Protein AF-A0A8T5I117-F1 (afdb_monomer)

Radius of gyration: 43.37 Å; Cα contacts (8 Å, |Δi|>4): 17; chains: 1; bounding box: 102×57×97 Å

Secondary structure (DSSP, 8-state):
-------TTSGGGGGG--HHHHHHHHHHHHHHHHHHHHTTT-HHHHHHHHHHHHHHHHHHHHHHHHHHHHHHHHHHHHHHHHHHHHHHHHHHHH-GGGTSSS-S----TTS-----TT--------SSS----------

Structure (mmCIF, N/CA/C/O backbone):
data_AF-A0A8T5I117-F1
#
_entry.id   AF-A0A8T5I117-F1
#
loop_
_atom_site.group_PDB
_atom_site.id
_atom_site.type_symbol
_atom_site.label_atom_id
_atom_site.label_alt_id
_atom_site.label_comp_id
_atom_site.label_asym_id
_atom_site.label_entity_id
_atom_site.label_seq_id
_atom_site.pdbx_PDB_ins_code
_atom_site.Cartn_x
_atom_site.Cartn_y
_atom_site.Cartn_z
_atom_site.occupancy
_atom_site.B_iso_or_equiv
_atom_site.auth_seq_id
_atom_site.auth_comp_id
_atom_site.auth_asym_id
_atom_site.auth_atom_id
_atom_site.pdbx_PDB_model_num
ATOM 1 N N . LYS A 1 1 ? 10.322 -20.239 31.870 1.00 39.69 1 LYS A N 1
ATOM 2 C CA . LYS A 1 1 ? 10.301 -20.625 30.436 1.00 39.69 1 LYS A CA 1
ATOM 3 C C . LYS A 1 1 ? 10.706 -19.376 29.652 1.00 39.69 1 LYS A C 1
ATOM 5 O O . LYS A 1 1 ? 10.020 -18.375 29.794 1.00 39.69 1 LYS A O 1
ATOM 10 N N . LYS A 1 2 ? 11.896 -19.361 29.037 1.00 42.22 2 LYS A N 1
ATOM 11 C CA . LYS A 1 2 ? 12.524 -18.154 28.464 1.00 42.22 2 LYS A CA 1
ATOM 12 C C . LYS A 1 2 ? 11.779 -17.686 27.202 1.00 42.22 2 LYS A C 1
ATOM 14 O O . LYS A 1 2 ? 11.522 -18.505 26.331 1.00 42.22 2 LYS A O 1
ATOM 19 N N . LEU A 1 3 ? 11.505 -16.384 27.105 1.00 45.09 3 LEU A N 1
ATOM 20 C CA . LEU A 1 3 ? 11.013 -15.656 25.918 1.00 45.09 3 LEU A CA 1
ATOM 21 C C . LEU A 1 3 ? 12.147 -15.339 24.915 1.00 45.09 3 LEU A C 1
ATOM 23 O O . LEU A 1 3 ? 12.109 -14.340 24.209 1.00 45.09 3 LEU A O 1
ATOM 27 N N . SER A 1 4 ? 13.205 -16.149 24.882 1.00 56.59 4 SER A N 1
ATOM 28 C CA . SER A 1 4 ? 14.409 -15.860 24.099 1.00 56.59 4 SER A CA 1
ATOM 29 C C . SER A 1 4 ? 14.454 -16.725 22.846 1.00 56.59 4 SER A C 1
ATOM 31 O O . SER A 1 4 ? 15.197 -17.698 22.817 1.00 56.59 4 SER A O 1
ATOM 33 N N . GLU A 1 5 ? 13.627 -16.403 21.855 1.00 48.00 5 GLU A N 1
ATOM 34 C CA . GLU A 1 5 ? 13.787 -16.887 20.474 1.00 48.00 5 GLU A CA 1
ATOM 35 C C . GLU A 1 5 ? 12.917 -16.056 19.506 1.00 48.00 5 GLU A C 1
ATOM 37 O O . GLU A 1 5 ? 12.150 -16.583 18.707 1.00 48.00 5 GLU A O 1
ATOM 42 N N . VAL A 1 6 ? 13.009 -14.723 19.580 1.00 46.41 6 VAL A N 1
ATOM 43 C CA . VAL A 1 6 ? 12.517 -13.865 18.489 1.00 46.41 6 VAL A CA 1
ATOM 44 C C . VAL A 1 6 ? 13.577 -13.911 17.391 1.00 46.41 6 VAL A C 1
ATOM 46 O O . VAL A 1 6 ? 14.690 -13.413 17.560 1.00 46.41 6 VAL A O 1
ATOM 49 N N . ARG A 1 7 ? 13.267 -14.621 16.303 1.00 51.41 7 ARG A N 1
ATOM 50 C CA . ARG A 1 7 ? 14.130 -14.745 15.122 1.00 51.41 7 ARG A CA 1
ATOM 51 C C . ARG A 1 7 ? 14.219 -13.385 14.410 1.00 51.41 7 ARG A C 1
ATOM 53 O O . ARG A 1 7 ? 13.190 -12.730 14.274 1.00 51.41 7 ARG A O 1
ATOM 60 N N . PRO A 1 8 ? 15.386 -12.980 13.882 1.00 45.22 8 PRO A N 1
ATOM 61 C CA . PRO A 1 8 ? 15.577 -11.677 13.240 1.00 45.22 8 PRO A CA 1
ATOM 62 C C . PRO A 1 8 ? 15.073 -11.663 11.781 1.00 45.22 8 PRO A C 1
ATOM 64 O O . PRO A 1 8 ? 15.793 -11.253 10.885 1.00 45.22 8 PRO A O 1
ATOM 67 N N . SER A 1 9 ? 13.865 -12.176 11.518 1.00 49.91 9 SER A N 1
ATOM 68 C CA . SER A 1 9 ? 13.318 -12.338 10.154 1.00 49.91 9 SER A CA 1
ATOM 69 C C . SER A 1 9 ? 11.836 -11.942 10.039 1.00 49.91 9 SER A C 1
ATOM 71 O O . SER A 1 9 ? 11.195 -12.214 9.029 1.00 49.91 9 SER A O 1
ATOM 73 N N . GLU A 1 10 ? 11.252 -11.302 11.058 1.00 51.94 10 GLU A N 1
ATOM 74 C CA . GLU A 1 10 ? 9.860 -10.829 10.964 1.00 51.94 10 GLU A CA 1
ATOM 75 C C . GLU A 1 10 ? 9.715 -9.461 10.286 1.00 51.94 10 GLU A C 1
ATOM 77 O O . GLU A 1 10 ? 8.630 -9.163 9.795 1.00 51.94 10 GLU A O 1
ATOM 82 N N . ASN A 1 11 ? 10.801 -8.690 10.151 1.00 52.09 11 ASN A N 1
ATOM 83 C CA . ASN A 1 11 ? 10.772 -7.401 9.451 1.00 52.09 11 ASN A CA 1
ATOM 84 C C . ASN A 1 11 ? 10.488 -7.551 7.942 1.00 52.09 11 ASN A C 1
ATOM 86 O O . ASN A 1 11 ? 9.815 -6.702 7.375 1.00 52.09 11 ASN A O 1
ATOM 90 N N . ASP A 1 12 ? 10.873 -8.672 7.318 1.00 55.00 12 ASP A N 1
ATOM 91 C CA . ASP A 1 12 ? 10.637 -8.934 5.883 1.00 55.00 12 ASP A CA 1
ATOM 92 C C . ASP A 1 12 ? 9.174 -9.301 5.546 1.00 55.00 12 ASP A C 1
ATOM 94 O O . ASP A 1 12 ? 8.835 -9.541 4.385 1.00 55.00 12 ASP A O 1
ATOM 98 N N . LYS A 1 13 ? 8.296 -9.444 6.552 1.00 57.25 13 LYS A N 1
ATOM 99 C CA . LYS A 1 13 ? 6.894 -9.848 6.338 1.00 57.25 13 LYS A CA 1
ATOM 100 C C . LYS A 1 13 ? 5.941 -8.670 6.162 1.00 57.25 13 LYS A C 1
ATOM 102 O O . LYS A 1 13 ? 4.893 -8.867 5.555 1.00 57.25 13 LYS A O 1
ATOM 107 N N . ILE A 1 14 ? 6.287 -7.485 6.668 1.00 58.06 14 ILE A N 1
ATOM 108 C CA . ILE A 1 14 ? 5.434 -6.290 6.556 1.00 58.06 14 ILE A CA 1
ATOM 109 C C . ILE A 1 14 ? 5.382 -5.818 5.095 1.00 58.06 14 ILE A C 1
ATOM 111 O O . ILE A 1 14 ? 4.300 -5.560 4.579 1.00 58.06 14 ILE A O 1
ATOM 115 N N . ASP A 1 15 ? 6.517 -5.876 4.394 1.00 58.03 15 ASP A N 1
ATOM 116 C CA . ASP A 1 15 ? 6.666 -5.548 2.963 1.00 58.03 15 ASP A CA 1
ATOM 117 C C . ASP A 1 15 ? 5.841 -6.431 2.005 1.00 58.03 15 ASP A C 1
ATOM 119 O O . ASP A 1 15 ? 5.770 -6.181 0.802 1.00 58.03 15 ASP A O 1
ATOM 123 N N . LYS A 1 16 ? 5.234 -7.511 2.510 1.00 72.75 16 LYS A N 1
ATOM 124 C CA . LYS A 1 16 ? 4.440 -8.457 1.714 1.00 72.75 16 LYS A CA 1
ATOM 125 C C . LYS A 1 16 ? 2.940 -8.368 1.954 1.00 72.75 16 LYS A C 1
ATOM 127 O O . LYS A 1 16 ? 2.215 -9.186 1.389 1.00 72.75 16 LYS A O 1
ATOM 132 N N . LEU A 1 17 ? 2.477 -7.424 2.770 1.00 74.69 17 LEU A N 1
ATOM 133 C CA . LEU A 1 17 ? 1.052 -7.271 3.030 1.00 74.69 17 LEU A CA 1
ATOM 134 C C . LEU A 1 17 ? 0.353 -6.673 1.806 1.00 74.69 17 LEU A C 1
ATOM 136 O O . LEU A 1 17 ? 0.694 -5.603 1.309 1.00 74.69 17 LEU A O 1
ATOM 140 N N . THR A 1 18 ? -0.639 -7.397 1.310 1.00 82.75 18 THR A N 1
ATOM 141 C CA . THR A 1 18 ? -1.541 -6.949 0.252 1.00 82.75 18 THR A CA 1
ATOM 142 C C . THR A 1 18 ? -2.474 -5.847 0.762 1.00 82.75 18 THR A C 1
ATOM 144 O O . THR A 1 18 ? -2.699 -5.700 1.964 1.00 82.75 18 THR A O 1
ATOM 147 N N . LEU A 1 19 ? -3.069 -5.079 -0.157 1.00 81.94 19 LEU A N 1
ATOM 148 C CA . LEU A 1 19 ? -4.037 -4.028 0.185 1.00 81.94 19 LEU A CA 1
ATOM 149 C C . LEU A 1 19 ? -5.199 -4.558 1.045 1.00 81.94 19 LEU A C 1
ATOM 151 O O . LEU A 1 19 ? -5.631 -3.884 1.979 1.00 81.94 19 LEU A O 1
ATOM 155 N N . ASP A 1 20 ? -5.680 -5.766 0.752 1.00 86.06 20 ASP A N 1
ATOM 156 C CA . ASP A 1 20 ? -6.762 -6.408 1.503 1.00 86.06 20 ASP A CA 1
ATOM 157 C C . ASP A 1 20 ? -6.323 -6.748 2.936 1.00 86.06 20 ASP A C 1
ATOM 159 O O . ASP A 1 20 ? -7.050 -6.479 3.893 1.00 86.06 20 ASP A O 1
ATOM 163 N N . GLU A 1 21 ? -5.100 -7.260 3.107 1.00 81.88 21 GLU A N 1
ATOM 164 C CA . GLU A 1 21 ? -4.522 -7.541 4.429 1.00 81.88 21 GLU A CA 1
ATOM 165 C C . GLU A 1 21 ? -4.318 -6.255 5.245 1.00 81.88 21 GLU A C 1
ATOM 167 O O . GLU A 1 21 ? -4.490 -6.256 6.467 1.00 81.88 21 GLU A O 1
ATOM 172 N N . LEU A 1 22 ? -4.029 -5.135 4.577 1.00 82.81 22 LEU A N 1
ATOM 173 C CA . LEU A 1 22 ? -3.903 -3.830 5.216 1.00 82.81 22 LEU A CA 1
ATOM 174 C C . LEU A 1 22 ? -5.252 -3.271 5.693 1.00 82.81 22 LEU A C 1
ATOM 176 O O . LEU A 1 22 ? -5.366 -2.741 6.799 1.00 82.81 22 LEU A O 1
ATOM 180 N N . GLN A 1 23 ? -6.303 -3.434 4.888 1.00 87.56 23 GLN A N 1
ATOM 181 C CA . GLN A 1 23 ? -7.668 -3.086 5.291 1.00 87.56 23 GLN A CA 1
ATOM 182 C C . GLN A 1 23 ? -8.166 -3.966 6.441 1.00 87.56 23 GLN A C 1
ATOM 184 O O . GLN A 1 23 ? -8.922 -3.511 7.302 1.00 87.56 23 GLN A O 1
ATOM 189 N N . ASP A 1 24 ? -7.762 -5.233 6.469 1.00 90.94 24 ASP A N 1
ATOM 190 C CA . ASP A 1 24 ? -8.087 -6.126 7.573 1.00 90.94 24 ASP A CA 1
ATOM 191 C C . ASP A 1 24 ? -7.372 -5.717 8.868 1.00 90.94 24 ASP A C 1
ATOM 193 O O . ASP A 1 24 ? -7.982 -5.780 9.938 1.00 90.94 24 ASP A O 1
ATOM 197 N N . LEU A 1 25 ? -6.141 -5.200 8.791 1.00 88.19 25 LEU A N 1
ATOM 198 C CA . LEU A 1 25 ? -5.445 -4.596 9.933 1.00 88.19 25 LEU A CA 1
ATOM 199 C C . LEU A 1 25 ? -6.206 -3.398 10.520 1.00 88.19 25 LEU A C 1
ATOM 201 O O . LEU A 1 25 ? -6.373 -3.332 11.740 1.00 88.19 25 LEU A O 1
ATOM 205 N N . ASP A 1 26 ? -6.737 -2.507 9.681 1.00 85.69 26 ASP A N 1
ATOM 206 C CA . ASP A 1 26 ? -7.568 -1.378 10.129 1.00 85.69 26 ASP A CA 1
ATOM 207 C C . ASP A 1 26 ? -8.836 -1.856 10.867 1.00 85.69 26 ASP A C 1
ATOM 209 O O . ASP A 1 26 ? -9.163 -1.392 11.967 1.00 85.69 26 ASP A O 1
ATOM 213 N N . LYS A 1 27 ? -9.504 -2.896 10.346 1.00 93.12 27 LYS A N 1
ATOM 214 C CA . LYS A 1 27 ? -10.653 -3.523 11.027 1.00 93.12 27 LYS A CA 1
ATOM 215 C C . LYS A 1 27 ? -10.259 -4.119 12.379 1.00 93.12 27 LYS A C 1
ATOM 217 O O . LYS A 1 27 ? -10.997 -3.968 13.357 1.00 93.12 27 LYS A O 1
ATOM 222 N N . ILE A 1 28 ? -9.112 -4.798 12.455 1.00 92.62 28 ILE A N 1
ATOM 223 C CA . ILE A 1 28 ? -8.599 -5.384 13.702 1.00 92.62 28 ILE A CA 1
ATOM 224 C C . ILE A 1 28 ? -8.296 -4.280 14.722 1.00 92.62 28 ILE A C 1
ATOM 226 O O . ILE A 1 28 ? -8.678 -4.415 15.889 1.00 92.62 28 ILE A O 1
ATOM 230 N N . ALA A 1 29 ? -7.687 -3.171 14.295 1.00 87.94 29 ALA A N 1
ATOM 231 C CA . ALA A 1 29 ? -7.437 -2.007 15.139 1.00 87.94 29 ALA A CA 1
ATOM 232 C C . ALA A 1 29 ? -8.746 -1.436 15.712 1.00 87.94 29 ALA A C 1
ATO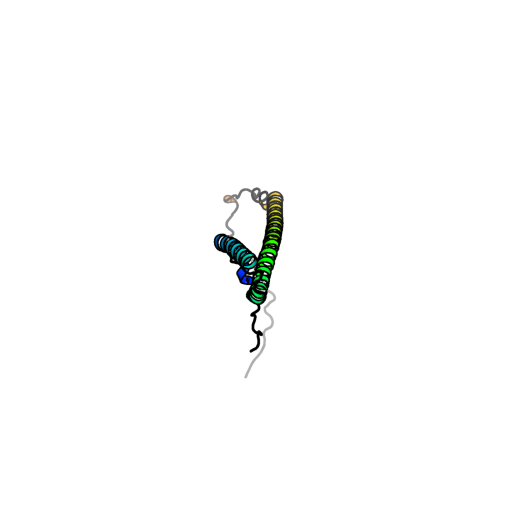M 234 O O . ALA A 1 29 ? -8.854 -1.197 16.920 1.00 87.94 29 ALA A O 1
ATOM 235 N N . GLY A 1 30 ? -9.783 -1.307 14.878 1.00 88.81 30 GLY A N 1
ATOM 236 C CA . GLY A 1 30 ? -11.114 -0.867 15.303 1.00 88.81 30 GLY A CA 1
ATOM 237 C C . GLY A 1 30 ? -11.751 -1.789 16.350 1.00 88.81 30 GLY A C 1
ATOM 238 O O . GLY A 1 30 ? -12.268 -1.322 17.370 1.00 88.81 30 GLY A O 1
ATOM 239 N N . ILE A 1 31 ? -11.665 -3.109 16.153 1.00 90.38 31 ILE A N 1
ATOM 240 C CA . ILE A 1 31 ? -12.175 -4.107 17.109 1.00 90.38 31 ILE A CA 1
ATOM 241 C C . ILE A 1 31 ? -11.409 -4.040 18.436 1.00 90.38 31 ILE A C 1
ATOM 243 O O . ILE A 1 31 ? -12.025 -4.100 19.505 1.00 90.38 31 ILE A O 1
ATOM 247 N N . ALA A 1 32 ? -10.086 -3.884 18.388 1.00 86.25 32 ALA A N 1
ATOM 248 C CA . ALA A 1 32 ? -9.249 -3.746 19.575 1.00 86.25 32 ALA A CA 1
ATOM 249 C C . ALA A 1 32 ? -9.654 -2.526 20.408 1.00 86.25 32 ALA A C 1
ATOM 251 O O . ALA A 1 32 ? -9.858 -2.637 21.619 1.00 86.25 32 ALA A O 1
ATOM 252 N N . ASN A 1 33 ? -9.846 -1.383 19.745 1.00 83.44 33 ASN A N 1
ATOM 253 C CA . ASN A 1 33 ? -10.280 -0.148 20.391 1.00 83.44 33 ASN A CA 1
ATOM 254 C C . ASN A 1 33 ? -11.662 -0.303 21.034 1.00 83.44 33 ASN A C 1
ATOM 256 O O . ASN A 1 33 ? -11.868 0.082 22.185 1.00 83.44 33 ASN A O 1
ATOM 260 N N . PHE A 1 34 ? -12.598 -0.946 20.334 1.00 87.31 34 PHE A N 1
ATOM 261 C CA . PHE A 1 34 ? -13.917 -1.238 20.885 1.00 87.31 34 PHE A CA 1
ATOM 262 C C . PHE A 1 34 ? -13.840 -2.119 22.139 1.00 87.31 34 PHE A C 1
ATOM 264 O O . PHE A 1 34 ? -14.480 -1.825 23.152 1.00 87.31 34 PHE A O 1
ATOM 271 N N . MET A 1 35 ? -13.050 -3.196 22.100 1.00 81.69 35 MET A N 1
ATOM 272 C CA . MET A 1 35 ? -12.858 -4.046 23.271 1.00 81.69 35 MET A CA 1
ATOM 273 C C . MET A 1 35 ? -12.214 -3.252 24.426 1.00 81.69 35 MET A C 1
ATOM 275 O O . MET A 1 35 ? -12.564 -3.486 25.585 1.00 81.69 35 MET A O 1
ATOM 279 N N . LEU A 1 36 ? -11.310 -2.305 24.129 1.00 80.56 36 LEU A N 1
ATOM 280 C CA . LEU A 1 36 ? -10.586 -1.512 25.128 1.00 80.56 36 LEU A CA 1
ATOM 281 C C . LEU A 1 36 ? -11.550 -0.624 25.899 1.00 80.56 36 LEU A C 1
ATOM 283 O O . LEU A 1 36 ? -11.533 -0.605 27.130 1.00 80.56 36 LEU A O 1
ATOM 287 N N . SER A 1 37 ? -12.438 0.044 25.166 1.00 81.38 37 SER A N 1
ATOM 288 C CA . SER A 1 37 ? -13.515 0.839 25.742 1.00 81.38 37 SER A CA 1
ATOM 289 C C . SER A 1 37 ? -14.515 -0.025 26.512 1.00 81.38 37 SER A C 1
ATOM 291 O O . SER A 1 37 ? -14.952 0.361 27.591 1.00 81.38 37 SER A O 1
ATOM 293 N N . LYS A 1 38 ? -14.861 -1.214 26.002 1.00 84.31 38 LYS A N 1
ATOM 294 C CA . LYS A 1 38 ? -15.858 -2.104 26.622 1.00 84.31 38 LYS A CA 1
ATOM 295 C C . LYS A 1 38 ? -15.405 -2.705 27.955 1.00 84.31 38 LYS A C 1
ATOM 297 O O . LYS A 1 38 ? -16.242 -3.008 28.803 1.00 84.31 38 LYS A O 1
ATOM 302 N N . TYR A 1 39 ? -14.105 -2.921 28.133 1.00 81.75 39 TYR A N 1
ATOM 303 C CA . TYR A 1 39 ? -13.543 -3.576 29.316 1.00 81.75 39 TYR A CA 1
ATOM 304 C C . TYR A 1 39 ? -12.665 -2.649 30.162 1.00 81.75 39 TYR A C 1
ATOM 306 O O . TYR A 1 39 ? -11.812 -3.139 30.906 1.00 81.75 39 TYR A O 1
ATOM 314 N N . SER A 1 40 ? -12.898 -1.332 30.105 1.00 74.31 40 SER A N 1
ATOM 315 C CA . SER A 1 40 ? -12.108 -0.339 30.847 1.00 74.31 40 SER A CA 1
ATOM 316 C C . SER A 1 40 ? -12.011 -0.621 32.346 1.00 74.31 40 SER A C 1
ATOM 318 O O . SER A 1 40 ? -10.985 -0.356 32.967 1.00 74.31 40 SER A O 1
ATOM 320 N N . ASP A 1 41 ? -13.052 -1.226 32.913 1.00 78.12 41 ASP A N 1
ATOM 321 C CA . ASP A 1 41 ? -13.181 -1.427 34.357 1.00 78.12 41 ASP A CA 1
ATOM 322 C C . ASP A 1 41 ? -12.575 -2.765 34.820 1.00 78.12 41 ASP A C 1
ATOM 324 O O . ASP A 1 41 ? -12.405 -3.017 36.015 1.00 78.12 41 ASP A O 1
ATOM 328 N N . LYS A 1 42 ? -12.198 -3.641 33.877 1.00 81.69 42 LYS A N 1
ATOM 329 C CA . LYS A 1 42 ? -11.526 -4.917 34.155 1.00 81.69 42 LYS A CA 1
ATOM 330 C C . LYS A 1 42 ? -10.019 -4.754 33.995 1.00 81.69 42 LYS A C 1
ATOM 332 O O . LYS A 1 42 ? -9.469 -5.015 32.932 1.00 81.69 42 LYS A O 1
ATOM 337 N N . LYS A 1 43 ? -9.349 -4.369 35.084 1.00 79.81 43 LYS A N 1
ATOM 338 C CA . LYS A 1 43 ? -7.924 -3.980 35.132 1.00 79.81 43 LYS A CA 1
ATOM 339 C C . LYS A 1 43 ? -6.954 -4.900 34.366 1.00 79.81 43 LYS A C 1
ATOM 341 O O . LYS A 1 43 ? -6.106 -4.393 33.638 1.00 79.81 43 LYS A O 1
ATOM 346 N N . GLU A 1 44 ? -7.060 -6.223 34.505 1.00 76.25 44 GLU A N 1
ATOM 347 C CA . GLU A 1 44 ? -6.167 -7.163 33.798 1.00 76.25 44 GLU A CA 1
ATOM 348 C C . GLU A 1 44 ? -6.461 -7.235 32.295 1.00 76.25 44 GLU A C 1
ATOM 350 O O . GLU A 1 44 ? -5.546 -7.162 31.477 1.00 76.25 44 GLU A O 1
ATOM 355 N N . MET A 1 45 ? -7.742 -7.297 31.924 1.00 80.94 45 MET A N 1
ATOM 356 C CA . MET A 1 45 ? -8.180 -7.310 30.527 1.00 80.94 45 MET A CA 1
ATOM 357 C C . MET A 1 45 ? -7.829 -5.997 29.823 1.00 80.94 45 MET A C 1
ATOM 359 O O . MET A 1 45 ? -7.315 -6.019 28.711 1.00 80.94 45 MET A O 1
ATOM 363 N N . LEU A 1 46 ? -8.016 -4.867 30.509 1.00 80.06 46 LEU A N 1
ATOM 364 C CA . LEU A 1 46 ? -7.585 -3.549 30.058 1.00 80.06 46 LEU A CA 1
ATOM 365 C C . LEU A 1 46 ? -6.071 -3.521 29.812 1.00 80.06 46 LEU A C 1
ATOM 367 O O . LEU A 1 46 ? -5.639 -2.971 28.808 1.00 80.06 46 LEU A O 1
ATOM 371 N N . SER A 1 47 ? -5.254 -4.103 30.695 1.00 81.31 47 SER A N 1
ATOM 372 C CA . SER A 1 47 ? -3.795 -4.097 30.525 1.00 81.31 47 SER A CA 1
ATOM 373 C C . SER A 1 47 ? -3.342 -4.920 29.318 1.00 81.31 47 SER A C 1
ATOM 375 O O . SER A 1 47 ? -2.492 -4.457 28.561 1.00 81.31 47 SER A O 1
ATOM 377 N N . ILE A 1 48 ? -3.914 -6.113 29.122 1.00 83.50 48 ILE A N 1
ATOM 378 C CA . ILE A 1 48 ? -3.633 -6.960 27.949 1.00 83.50 48 ILE A CA 1
ATOM 379 C C . ILE A 1 48 ? -4.035 -6.227 26.671 1.00 83.50 48 ILE A C 1
ATOM 381 O O . ILE A 1 48 ? -3.303 -6.217 25.685 1.00 83.50 48 ILE A O 1
ATOM 385 N N . LEU A 1 49 ? -5.187 -5.569 26.709 1.00 84.25 49 LEU A N 1
ATOM 386 C CA . LEU A 1 49 ? -5.738 -4.911 25.545 1.00 84.25 49 LEU A CA 1
ATOM 387 C C . LEU A 1 49 ? -5.019 -3.610 25.199 1.00 84.25 49 LEU A C 1
ATOM 389 O O . LEU A 1 49 ? -4.769 -3.363 24.030 1.00 84.25 49 LEU A O 1
ATOM 393 N N . LYS A 1 50 ? -4.583 -2.834 26.198 1.00 86.19 50 LYS A N 1
ATOM 394 C CA . LYS A 1 50 ? -3.682 -1.691 25.985 1.00 86.19 50 LYS A CA 1
ATOM 395 C C . LYS A 1 50 ? -2.392 -2.121 25.303 1.00 86.19 50 LYS A C 1
ATOM 397 O O . LYS A 1 50 ? -1.941 -1.442 24.392 1.00 86.19 50 LYS A O 1
ATOM 402 N N . HIS A 1 51 ? -1.810 -3.239 25.735 1.00 90.06 51 HIS A N 1
ATOM 403 C CA . HIS A 1 51 ? -0.593 -3.752 25.118 1.00 90.06 51 HIS A CA 1
ATOM 404 C C . HIS A 1 51 ? -0.833 -4.172 23.664 1.00 90.06 51 HIS A C 1
ATOM 406 O O . HIS A 1 51 ? -0.061 -3.796 22.790 1.00 90.06 51 HIS A O 1
ATOM 412 N N . PHE A 1 52 ? -1.939 -4.872 23.397 1.00 89.94 52 PHE A N 1
ATOM 413 C CA . PHE A 1 52 ? -2.329 -5.239 22.038 1.00 89.94 52 PHE A CA 1
ATOM 414 C C . PHE A 1 52 ? -2.546 -4.007 21.145 1.00 89.94 52 PHE A C 1
ATOM 416 O O . PHE A 1 52 ? -1.990 -3.939 20.054 1.00 89.94 52 PHE A O 1
ATOM 423 N N . THR A 1 53 ? -3.284 -3.003 21.624 1.00 88.62 53 THR A N 1
ATOM 424 C CA . THR A 1 53 ? -3.495 -1.742 20.899 1.00 88.62 53 THR A CA 1
ATOM 425 C C . THR A 1 53 ? -2.183 -0.994 20.647 1.00 88.62 53 THR A C 1
ATOM 427 O O . THR A 1 53 ? -2.020 -0.451 19.561 1.00 88.62 53 THR A O 1
ATOM 430 N N . SER A 1 54 ? -1.240 -0.999 21.599 1.00 93.69 54 SER A N 1
ATOM 431 C CA . SER A 1 54 ? 0.093 -0.390 21.425 1.00 93.69 54 SER A CA 1
ATOM 432 C C . SER A 1 54 ? 0.855 -1.039 20.275 1.00 93.69 54 SER A C 1
ATOM 434 O O . SER A 1 54 ? 1.328 -0.337 19.393 1.00 93.69 54 SER A O 1
ATOM 436 N N . ILE A 1 55 ? 0.897 -2.377 20.234 1.00 92.00 55 ILE A N 1
ATOM 437 C CA . ILE A 1 55 ? 1.584 -3.121 19.168 1.00 92.00 55 ILE A CA 1
ATOM 438 C C . ILE A 1 55 ? 0.984 -2.781 17.801 1.00 92.00 55 ILE A C 1
ATOM 440 O O . ILE A 1 55 ? 1.725 -2.564 16.846 1.00 92.00 55 ILE A O 1
ATOM 444 N N . ILE A 1 56 ? -0.349 -2.714 17.701 1.00 91.00 56 ILE A N 1
ATOM 445 C CA . ILE A 1 56 ? -1.012 -2.348 16.443 1.00 91.00 56 ILE A CA 1
ATOM 446 C C . ILE A 1 56 ? -0.653 -0.918 16.036 1.00 91.00 56 ILE A C 1
ATOM 448 O O . ILE A 1 56 ? -0.277 -0.709 14.890 1.00 91.00 56 ILE A O 1
ATOM 452 N N . ALA A 1 57 ? -0.721 0.044 16.958 1.00 86.62 57 ALA A N 1
ATOM 453 C CA . ALA A 1 57 ? -0.388 1.436 16.664 1.00 86.62 57 ALA A CA 1
ATOM 454 C C . ALA A 1 57 ? 1.068 1.591 16.195 1.00 86.62 57 ALA A C 1
ATOM 456 O O . ALA A 1 57 ? 1.311 2.170 15.144 1.00 86.62 57 ALA A O 1
ATOM 457 N N . GLU A 1 58 ? 2.018 0.989 16.915 1.00 89.56 58 GLU A N 1
ATOM 458 C CA . GLU A 1 58 ? 3.442 1.000 16.554 1.00 89.56 58 GLU A CA 1
ATOM 459 C C . GLU A 1 58 ? 3.693 0.360 15.178 1.00 89.56 58 GLU A C 1
ATOM 461 O O . GLU A 1 58 ? 4.511 0.850 14.401 1.00 89.56 58 GLU A O 1
ATOM 466 N N . THR A 1 59 ? 2.964 -0.713 14.853 1.00 86.50 59 THR A N 1
ATOM 467 C CA . THR A 1 59 ? 3.065 -1.380 13.545 1.00 86.50 59 THR A CA 1
ATOM 468 C C . THR A 1 59 ? 2.517 -0.493 12.425 1.00 86.50 59 THR A C 1
ATOM 470 O O . THR A 1 59 ? 3.152 -0.375 11.379 1.00 86.50 59 THR A O 1
ATOM 473 N N . THR A 1 60 ? 1.372 0.160 12.641 1.00 82.38 60 THR A N 1
ATOM 474 C CA . THR A 1 60 ? 0.781 1.093 11.671 1.00 82.38 60 THR A CA 1
ATOM 475 C C . THR A 1 60 ? 1.689 2.298 11.430 1.00 82.38 60 THR A C 1
ATOM 477 O O . THR A 1 60 ? 1.930 2.653 10.279 1.00 82.38 60 THR A O 1
ATOM 480 N N . ASP A 1 61 ? 2.245 2.887 12.490 1.00 81.12 61 ASP A N 1
ATOM 481 C CA . ASP A 1 61 ? 3.163 4.025 12.381 1.00 81.12 61 ASP A CA 1
ATOM 482 C C . ASP A 1 61 ? 4.445 3.63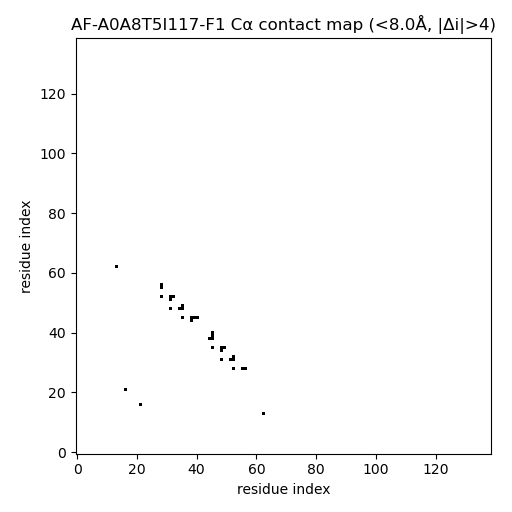8 11.624 1.00 81.12 61 ASP A C 1
ATOM 484 O O . ASP A 1 61 ? 4.914 4.377 10.758 1.00 81.12 61 ASP A O 1
ATOM 488 N N . SER A 1 62 ? 4.992 2.446 11.890 1.00 82.69 62 SER A N 1
ATOM 489 C CA . SER A 1 62 ? 6.148 1.923 11.153 1.00 82.69 62 SER A CA 1
ATOM 490 C C . SER A 1 62 ? 5.851 1.707 9.670 1.00 82.69 62 SER A C 1
ATOM 492 O O . SER A 1 62 ? 6.749 1.872 8.847 1.00 82.69 62 SER A O 1
ATOM 494 N N . MET A 1 63 ? 4.621 1.329 9.323 1.00 80.44 63 MET A N 1
ATOM 495 C CA . MET A 1 63 ? 4.216 1.151 7.932 1.00 80.44 63 MET A CA 1
ATOM 496 C C . MET A 1 63 ? 4.042 2.487 7.203 1.00 80.44 63 MET A C 1
ATOM 498 O O . MET A 1 63 ? 4.348 2.565 6.018 1.00 80.44 63 MET A O 1
ATOM 502 N N . GLY A 1 64 ? 3.623 3.542 7.909 1.00 78.06 64 GLY A N 1
ATOM 503 C CA . GLY A 1 64 ? 3.610 4.901 7.363 1.00 78.06 64 GLY A CA 1
ATOM 504 C C . GLY A 1 64 ? 5.007 5.378 6.954 1.00 78.06 64 GLY A C 1
ATOM 505 O O . GLY A 1 64 ? 5.187 5.853 5.841 1.00 78.06 64 GLY A O 1
ATOM 506 N N . ASN A 1 65 ? 6.015 5.166 7.807 1.00 83.62 65 ASN A N 1
ATOM 507 C CA . ASN A 1 65 ? 7.401 5.545 7.487 1.00 83.62 65 ASN A CA 1
ATOM 508 C C . ASN A 1 65 ? 7.975 4.759 6.293 1.00 83.62 65 ASN A C 1
ATOM 510 O O . ASN A 1 65 ? 8.785 5.285 5.535 1.00 83.62 65 ASN A O 1
ATOM 514 N N . LEU A 1 66 ? 7.558 3.503 6.117 1.00 83.94 66 LEU A N 1
ATOM 515 C CA . LEU A 1 66 ? 8.002 2.665 5.004 1.00 83.94 66 LEU A CA 1
ATOM 516 C C . LEU A 1 66 ? 7.493 3.181 3.647 1.00 83.94 66 LEU A C 1
ATOM 518 O O . LEU A 1 66 ? 8.230 3.125 2.667 1.00 83.94 66 LEU A O 1
ATOM 522 N N . ASP A 1 67 ? 6.266 3.707 3.585 1.00 84.00 67 ASP A N 1
ATOM 523 C CA . ASP A 1 67 ? 5.705 4.318 2.368 1.00 84.00 67 ASP A CA 1
ATOM 524 C C . ASP A 1 67 ? 6.510 5.553 1.925 1.00 84.00 67 ASP A C 1
ATOM 526 O O . ASP A 1 67 ? 6.824 5.712 0.739 1.00 84.00 67 ASP A O 1
ATOM 530 N N . ASP A 1 68 ? 6.927 6.379 2.890 1.00 89.25 68 ASP A N 1
ATOM 531 C CA . ASP A 1 68 ? 7.797 7.533 2.650 1.00 89.25 68 ASP A CA 1
ATOM 532 C C . ASP A 1 68 ? 9.179 7.096 2.122 1.00 89.25 68 ASP A C 1
ATOM 534 O O . ASP A 1 68 ? 9.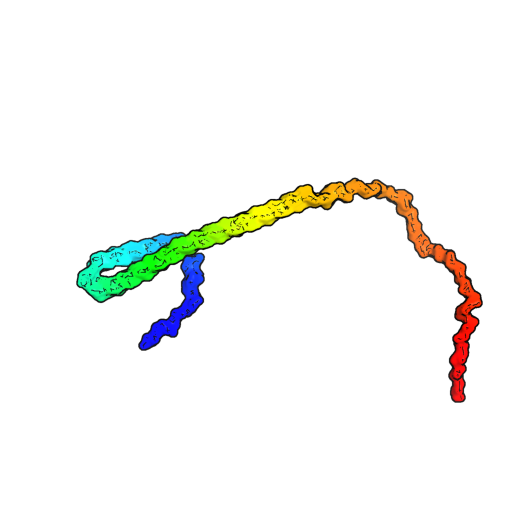659 7.629 1.118 1.00 89.25 68 ASP A O 1
ATOM 538 N N . GLU A 1 69 ? 9.805 6.085 2.741 1.00 90.88 69 GLU A N 1
ATOM 539 C CA . GLU A 1 69 ? 11.108 5.547 2.310 1.00 90.88 69 GLU A CA 1
ATOM 540 C C . GLU A 1 69 ? 11.051 4.928 0.900 1.00 90.88 69 GLU A C 1
ATOM 542 O O . GLU A 1 69 ? 11.947 5.144 0.076 1.00 90.88 69 GLU A O 1
ATOM 547 N N . VAL A 1 70 ? 9.984 4.185 0.584 1.00 90.75 70 VAL A N 1
ATOM 548 C CA . VAL A 1 70 ? 9.768 3.614 -0.756 1.00 90.75 70 VAL A CA 1
ATOM 549 C C . VAL A 1 70 ? 9.556 4.721 -1.788 1.00 90.75 70 VAL A C 1
ATOM 551 O O . VAL A 1 70 ? 10.117 4.654 -2.886 1.00 90.75 70 VAL A O 1
ATOM 554 N N . SER A 1 71 ? 8.801 5.763 -1.441 1.00 93.31 71 SER A N 1
ATOM 555 C CA . SER A 1 71 ? 8.591 6.925 -2.308 1.00 93.31 71 SER A CA 1
ATOM 556 C C . SER A 1 71 ? 9.903 7.654 -2.612 1.00 93.31 71 SER A C 1
ATOM 558 O O . SER A 1 71 ? 10.173 7.980 -3.772 1.00 93.31 71 SER A O 1
ATOM 560 N N . GLU A 1 72 ? 10.764 7.855 -1.611 1.00 94.88 72 GLU A N 1
ATOM 561 C CA . GLU A 1 72 ? 12.094 8.444 -1.806 1.00 94.88 72 GLU A CA 1
ATOM 562 C C . GLU A 1 72 ? 12.973 7.577 -2.723 1.00 94.88 72 GLU A C 1
ATOM 564 O O . GLU A 1 72 ? 13.622 8.092 -3.641 1.00 94.88 72 GLU A O 1
ATOM 569 N N . LEU A 1 73 ? 12.958 6.253 -2.536 1.00 95.75 73 LEU A N 1
ATOM 570 C CA . LEU A 1 73 ? 13.716 5.325 -3.373 1.00 95.75 73 LEU A CA 1
ATOM 571 C C . LEU A 1 73 ? 13.267 5.372 -4.840 1.00 95.75 73 LEU A C 1
ATOM 573 O O . LEU A 1 73 ? 14.115 5.382 -5.737 1.00 95.75 73 LEU A O 1
ATOM 577 N N . ILE A 1 74 ? 11.954 5.428 -5.089 1.00 95.81 74 ILE A N 1
ATOM 578 C CA . ILE A 1 74 ? 11.390 5.559 -6.439 1.00 95.81 74 ILE A CA 1
ATOM 579 C C . ILE A 1 74 ? 11.879 6.855 -7.089 1.00 95.81 74 ILE A C 1
ATOM 581 O O . ILE A 1 74 ? 12.402 6.804 -8.202 1.00 95.81 74 ILE A O 1
ATOM 585 N N . LEU A 1 75 ? 11.785 7.991 -6.389 1.00 96.25 75 LEU A N 1
ATOM 586 C CA . LEU A 1 75 ? 12.253 9.284 -6.902 1.00 96.25 75 LEU A CA 1
ATOM 587 C C . LEU A 1 75 ? 13.753 9.258 -7.237 1.00 96.25 75 LEU A C 1
ATOM 589 O O . LEU A 1 75 ? 14.170 9.748 -8.286 1.00 96.25 75 LEU A O 1
ATOM 593 N N . SER A 1 76 ? 14.566 8.643 -6.376 1.00 97.00 76 SER A N 1
ATOM 594 C CA . SER A 1 76 ? 16.018 8.525 -6.566 1.00 97.00 76 SER A CA 1
ATOM 595 C C . SER A 1 76 ? 16.385 7.623 -7.756 1.00 97.00 76 SER A C 1
ATOM 597 O O . SER A 1 76 ? 17.302 7.916 -8.536 1.00 97.00 76 SER A O 1
ATOM 599 N N . ALA A 1 77 ? 15.636 6.533 -7.952 1.00 97.56 77 ALA A N 1
ATOM 600 C CA . ALA A 1 77 ? 15.778 5.665 -9.115 1.00 97.56 77 ALA A CA 1
ATOM 601 C C . ALA A 1 77 ? 15.352 6.372 -10.412 1.00 97.56 77 ALA A C 1
ATOM 603 O O . ALA A 1 77 ? 16.021 6.235 -11.437 1.00 97.56 77 ALA A O 1
ATOM 604 N N . GLU A 1 78 ? 14.273 7.153 -10.369 1.00 96.56 78 GLU A N 1
ATOM 605 C CA . GLU A 1 78 ? 13.763 7.903 -11.515 1.00 96.56 78 GLU A CA 1
ATOM 606 C C . GLU A 1 78 ? 14.747 8.999 -11.958 1.00 96.56 78 GLU A C 1
ATOM 608 O O . GLU A 1 78 ? 15.053 9.096 -13.150 1.00 96.56 78 GLU A O 1
ATOM 613 N N . ASP A 1 79 ? 15.343 9.741 -11.016 1.00 97.12 79 ASP A N 1
ATOM 614 C CA . ASP A 1 79 ? 16.437 10.687 -11.293 1.00 97.12 79 ASP A CA 1
ATOM 615 C C . ASP A 1 79 ? 17.642 9.987 -11.944 1.00 97.12 79 ASP A C 1
ATOM 617 O O . ASP A 1 79 ? 18.148 10.416 -12.986 1.00 97.12 79 ASP A O 1
ATOM 621 N N . SER A 1 80 ? 18.051 8.838 -11.394 1.00 97.31 80 SER A N 1
ATOM 622 C CA . SER A 1 80 ? 19.154 8.041 -11.944 1.00 97.31 80 SER A CA 1
ATOM 623 C C . SER A 1 80 ? 18.877 7.568 -13.377 1.00 97.31 80 SER A C 1
ATOM 625 O O . SER A 1 80 ? 19.755 7.655 -14.239 1.00 97.31 80 SER A O 1
ATOM 627 N N . ILE A 1 81 ? 17.658 7.098 -13.665 1.00 96.62 81 ILE A N 1
ATOM 628 C CA . ILE A 1 81 ? 17.240 6.677 -15.012 1.00 96.62 81 ILE A CA 1
ATOM 629 C C . ILE A 1 81 ? 17.238 7.867 -15.972 1.00 96.62 81 ILE A C 1
ATOM 631 O O . ILE A 1 81 ? 17.736 7.749 -17.096 1.00 96.62 81 ILE A O 1
ATOM 635 N N . ASN A 1 82 ? 16.712 9.014 -15.543 1.00 96.44 82 ASN A N 1
ATOM 636 C CA . ASN A 1 82 ? 16.702 10.231 -16.351 1.00 96.44 82 ASN A CA 1
ATOM 637 C C . ASN A 1 82 ? 18.127 10.666 -16.704 1.00 96.44 82 ASN A C 1
ATOM 639 O O . ASN A 1 82 ? 18.417 10.924 -17.871 1.00 96.44 82 ASN A O 1
ATOM 643 N N . LYS A 1 83 ? 19.056 10.603 -15.747 1.00 96.12 83 LYS A N 1
ATOM 644 C CA . LYS A 1 83 ? 20.473 10.886 -15.990 1.00 96.12 83 LYS A CA 1
ATOM 645 C C . LYS A 1 83 ? 21.103 9.941 -17.017 1.00 96.12 83 LYS A C 1
ATOM 647 O O . LYS A 1 83 ? 21.855 10.388 -17.881 1.00 96.12 83 LYS A O 1
ATOM 652 N N . VAL A 1 84 ? 20.788 8.644 -16.963 1.00 95.50 84 VAL A N 1
ATOM 653 C CA . VAL A 1 84 ? 21.255 7.667 -17.966 1.00 95.50 84 VAL A CA 1
ATOM 654 C C . VAL A 1 84 ? 20.683 7.982 -19.351 1.00 95.50 84 VAL A C 1
ATOM 656 O O . VAL A 1 84 ? 21.415 7.919 -20.339 1.00 95.50 84 VAL A O 1
ATOM 659 N N . LYS A 1 85 ? 19.401 8.355 -19.439 1.00 94.06 85 LYS A N 1
ATOM 660 C CA . LYS A 1 85 ? 18.765 8.747 -20.707 1.00 94.06 85 LYS A CA 1
ATOM 661 C C . LYS A 1 85 ? 19.398 10.003 -21.297 1.00 94.06 85 LYS A C 1
ATOM 663 O O . LYS A 1 85 ? 19.687 10.015 -22.491 1.00 94.06 85 LYS A O 1
ATOM 668 N N . ASP A 1 86 ? 19.676 11.009 -20.475 1.00 93.31 86 ASP A N 1
ATOM 669 C CA . ASP A 1 86 ? 20.356 12.231 -20.909 1.00 93.31 86 ASP A CA 1
ATOM 670 C C . ASP A 1 86 ? 21.768 11.934 -21.424 1.00 93.31 86 ASP A C 1
ATOM 672 O O . ASP A 1 86 ? 22.175 12.438 -22.472 1.00 93.31 86 ASP A O 1
ATOM 676 N N . MET A 1 87 ? 22.510 11.063 -20.731 1.00 92.44 87 MET A N 1
ATOM 677 C CA . MET A 1 87 ? 23.820 10.603 -21.196 1.00 92.44 87 MET A CA 1
ATOM 678 C C . MET A 1 87 ? 23.725 9.879 -22.543 1.00 92.44 87 MET A C 1
ATOM 680 O O . MET A 1 87 ? 24.543 10.142 -23.424 1.00 92.44 87 MET A O 1
ATOM 684 N N . HIS A 1 88 ? 22.736 8.999 -22.719 1.00 88.00 88 HIS A N 1
ATOM 685 C CA . HIS A 1 88 ? 22.506 8.290 -23.978 1.00 88.00 88 HIS A CA 1
ATOM 686 C C . HIS A 1 88 ? 22.196 9.263 -25.120 1.00 88.00 88 HIS A C 1
ATOM 688 O O . HIS A 1 88 ? 22.845 9.201 -26.159 1.00 88.00 88 HIS A O 1
ATOM 694 N N . ALA A 1 89 ? 21.271 10.204 -24.911 1.00 86.69 89 ALA A N 1
ATOM 695 C CA . ALA A 1 89 ? 20.926 11.222 -25.902 1.00 86.69 89 ALA A CA 1
ATOM 696 C C . ALA A 1 89 ? 22.142 12.082 -26.283 1.00 86.69 89 ALA A C 1
ATOM 698 O O . ALA A 1 89 ? 22.409 12.313 -27.459 1.00 86.69 89 ALA A O 1
ATOM 699 N N . HIS A 1 90 ? 22.939 12.498 -25.296 1.00 85.00 90 HIS A N 1
ATOM 700 C CA . HIS A 1 90 ? 24.149 13.277 -25.535 1.00 85.00 90 HIS A CA 1
ATOM 701 C C . HIS A 1 90 ? 25.229 12.487 -26.295 1.00 85.00 90 HIS A C 1
ATOM 703 O O . HIS A 1 90 ? 25.955 13.070 -27.102 1.00 85.00 90 HIS A O 1
ATOM 709 N N . ILE A 1 91 ? 25.366 11.180 -26.047 1.00 82.94 91 ILE A N 1
ATOM 710 C CA . ILE A 1 91 ? 26.271 10.309 -26.810 1.00 82.94 91 ILE A CA 1
ATOM 711 C C . ILE A 1 91 ? 25.755 10.126 -28.235 1.00 82.94 91 ILE A C 1
ATOM 713 O O . ILE A 1 91 ? 26.542 10.279 -29.161 1.00 82.94 91 ILE A O 1
ATOM 717 N N . ASP A 1 92 ? 24.465 9.856 -28.428 1.00 75.25 92 ASP A N 1
ATOM 718 C CA . ASP A 1 92 ? 23.869 9.718 -29.759 1.00 75.25 92 ASP A CA 1
ATOM 719 C C . ASP A 1 92 ? 24.091 10.981 -30.604 1.00 75.25 92 ASP A C 1
ATOM 721 O O . ASP A 1 92 ? 24.570 10.880 -31.736 1.00 75.25 92 ASP A O 1
ATOM 725 N N . ASP A 1 93 ? 23.833 12.162 -30.030 1.00 72.12 93 ASP A N 1
ATOM 726 C CA . ASP A 1 93 ? 23.966 13.456 -30.708 1.00 72.12 93 ASP A CA 1
ATOM 727 C C . ASP A 1 93 ? 25.425 13.868 -30.967 1.00 72.12 93 ASP A C 1
ATOM 729 O O . ASP A 1 93 ? 25.715 14.488 -31.994 1.00 72.12 93 ASP A O 1
ATOM 733 N N . LYS A 1 94 ? 26.360 13.548 -30.058 1.00 65.25 94 LYS A N 1
ATOM 734 C CA . LYS A 1 94 ? 27.796 13.864 -30.222 1.00 65.25 94 LYS A CA 1
ATOM 735 C C . LYS A 1 94 ? 28.614 12.751 -30.864 1.00 65.25 94 LYS A C 1
ATOM 737 O O . LYS A 1 94 ? 29.802 12.952 -31.117 1.00 65.25 94 LYS A O 1
ATOM 742 N N . SER A 1 95 ? 28.039 11.578 -31.109 1.00 60.66 95 SER A N 1
ATOM 743 C CA . SER A 1 95 ? 28.770 10.502 -31.765 1.00 60.66 95 SER A CA 1
ATOM 744 C C . SER A 1 95 ? 28.936 10.828 -33.252 1.00 60.66 95 SER A C 1
AT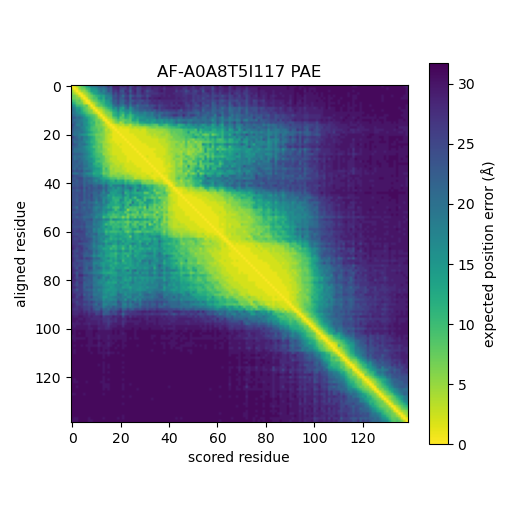OM 746 O O . SER A 1 95 ? 28.053 10.637 -34.087 1.00 60.66 95 SER A O 1
ATOM 748 N N . ASP A 1 96 ? 30.145 11.248 -33.622 1.00 57.12 96 ASP A N 1
ATOM 749 C CA . ASP A 1 96 ? 30.577 11.378 -35.023 1.00 57.12 96 ASP A CA 1
ATOM 750 C C . ASP A 1 96 ? 30.522 10.038 -35.794 1.00 57.12 96 ASP A C 1
ATOM 752 O O . ASP A 1 96 ? 30.727 9.986 -37.010 1.00 57.12 96 ASP A O 1
ATOM 756 N N . PHE A 1 97 ? 30.194 8.943 -35.098 1.00 57.44 97 PHE A N 1
ATOM 757 C CA . PHE A 1 97 ? 30.046 7.592 -35.623 1.00 57.44 97 PHE A CA 1
ATOM 758 C C . PHE A 1 97 ? 29.006 7.496 -36.745 1.00 57.44 97 PHE A C 1
ATOM 760 O O . PHE A 1 97 ? 29.179 6.717 -37.680 1.00 57.44 97 PHE A O 1
ATOM 767 N N . LYS A 1 98 ? 27.953 8.323 -36.706 1.00 55.84 98 LYS A N 1
ATOM 768 C CA . LYS A 1 98 ? 26.889 8.300 -37.720 1.00 55.84 98 LYS A CA 1
ATOM 769 C C . LYS A 1 98 ? 27.252 9.044 -39.013 1.00 55.84 98 LYS A C 1
ATOM 771 O O . LYS A 1 98 ? 26.562 8.873 -40.012 1.00 55.84 98 LYS A O 1
ATOM 776 N N . LYS A 1 99 ? 28.309 9.872 -39.023 1.00 55.03 99 LYS A N 1
ATOM 777 C CA . LYS A 1 99 ? 28.586 10.820 -40.124 1.00 55.03 99 LYS A CA 1
ATOM 778 C C . LYS A 1 99 ? 29.931 10.624 -40.833 1.00 55.03 99 LYS A C 1
ATOM 780 O O . LYS A 1 99 ? 30.283 11.445 -41.674 1.00 55.03 99 LYS A O 1
ATOM 785 N N . LYS A 1 100 ? 30.700 9.574 -40.518 1.00 53.16 100 LYS A N 1
ATOM 786 C CA . LYS A 1 100 ? 32.056 9.384 -41.079 1.00 53.16 100 LYS A CA 1
ATOM 787 C C . LYS A 1 100 ? 32.300 8.084 -41.852 1.00 53.16 100 LYS A C 1
ATOM 789 O O . LYS A 1 100 ? 33.418 7.879 -42.304 1.00 53.16 100 LYS A O 1
ATOM 794 N N . TYR A 1 101 ? 31.276 7.265 -42.102 1.00 53.25 101 TYR A N 1
ATOM 795 C CA . TYR A 1 101 ? 31.399 6.054 -42.936 1.00 53.25 101 TYR A CA 1
ATOM 796 C C . TYR A 1 101 ? 30.596 6.111 -44.243 1.00 53.25 101 TYR A C 1
ATOM 798 O O . TYR A 1 101 ? 30.122 5.086 -44.722 1.00 53.25 101 TYR A O 1
ATOM 806 N N . CYS A 1 102 ? 30.430 7.297 -44.832 1.00 53.00 102 CYS A N 1
ATOM 807 C CA . CYS A 1 102 ? 29.827 7.423 -46.167 1.00 53.00 102 CYS A CA 1
ATOM 808 C C . CYS A 1 102 ? 30.740 8.086 -47.208 1.00 53.00 102 CYS A C 1
ATOM 810 O O . CYS A 1 102 ? 30.353 8.143 -48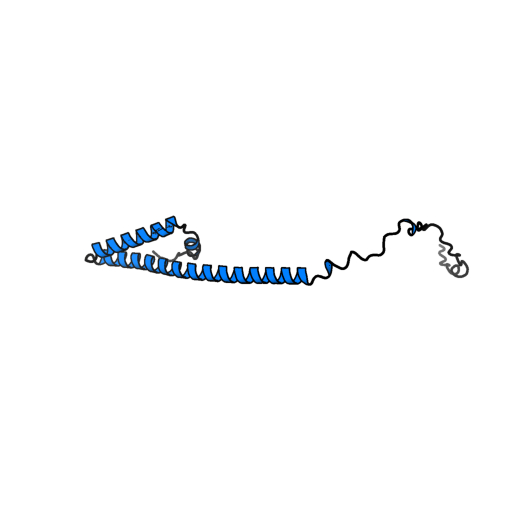.365 1.00 53.00 102 CYS A O 1
ATOM 812 N N . ASP A 1 103 ? 31.960 8.486 -46.834 1.00 58.16 103 ASP A N 1
ATOM 813 C CA . ASP A 1 103 ? 32.919 9.124 -47.749 1.00 58.16 103 ASP A CA 1
ATOM 814 C C . ASP A 1 103 ? 34.199 8.277 -47.902 1.00 58.16 103 ASP A C 1
ATOM 816 O O . ASP A 1 103 ? 35.316 8.796 -47.938 1.00 58.16 103 ASP A O 1
ATOM 820 N N . GLY A 1 104 ? 34.059 6.948 -47.935 1.00 56.34 104 GLY A N 1
ATOM 821 C CA . GLY A 1 104 ? 35.102 6.103 -48.519 1.00 56.34 104 GLY A CA 1
ATOM 822 C C . GLY A 1 104 ? 35.071 6.285 -50.040 1.00 56.34 104 GLY A C 1
ATOM 823 O O . GLY A 1 104 ? 33.970 6.386 -50.581 1.00 56.34 104 GLY A O 1
ATOM 824 N N . PRO A 1 105 ? 36.220 6.371 -50.737 1.00 60.81 105 PRO A N 1
ATOM 825 C CA . PRO A 1 105 ? 36.218 6.528 -52.190 1.00 60.81 105 PRO A CA 1
ATOM 826 C C . PRO A 1 105 ? 35.409 5.399 -52.840 1.00 60.81 105 PRO A C 1
ATOM 828 O O . PRO A 1 105 ? 35.475 4.257 -52.377 1.00 60.81 105 PRO A O 1
ATOM 831 N N . ASP A 1 106 ? 34.639 5.737 -53.880 1.00 59.44 106 ASP A N 1
ATOM 832 C CA . ASP A 1 106 ? 33.825 4.791 -54.650 1.00 59.44 106 ASP A CA 1
ATOM 833 C C . ASP A 1 106 ? 34.646 3.540 -54.980 1.00 59.44 106 ASP A C 1
ATOM 835 O O . ASP A 1 106 ? 35.729 3.620 -55.566 1.00 59.44 106 ASP A O 1
ATOM 839 N N . TYR A 1 107 ? 34.140 2.376 -54.576 1.00 59.25 107 TYR A N 1
ATOM 840 C CA . TYR A 1 107 ? 34.791 1.101 -54.839 1.00 59.25 107 TYR A CA 1
ATOM 841 C C . TYR A 1 107 ? 34.802 0.842 -56.350 1.00 59.25 107 TYR A C 1
ATOM 843 O O . TYR A 1 107 ? 33.779 0.502 -56.945 1.00 59.25 107 TYR A O 1
ATOM 851 N N . ASN A 1 108 ? 35.965 1.019 -56.977 1.00 54.78 108 ASN A N 1
ATOM 852 C CA . ASN A 1 108 ? 36.169 0.738 -58.390 1.00 54.78 108 ASN A CA 1
ATOM 853 C C . ASN A 1 108 ? 36.588 -0.729 -58.574 1.00 54.78 108 ASN A C 1
ATOM 855 O O . ASN A 1 108 ? 37.739 -1.099 -58.338 1.00 54.78 108 ASN A O 1
ATOM 859 N N . GLU A 1 109 ? 35.657 -1.565 -59.034 1.00 53.62 109 GLU A N 1
ATOM 860 C CA . GLU A 1 109 ? 35.874 -2.999 -59.285 1.00 53.62 109 GLU A CA 1
ATOM 861 C C . GLU A 1 109 ? 37.008 -3.260 -60.310 1.00 53.62 109 GLU A C 1
ATOM 863 O O . GLU A 1 109 ? 37.634 -4.320 -60.295 1.00 53.62 109 GLU A O 1
ATOM 868 N N . TYR A 1 110 ? 37.360 -2.262 -61.136 1.00 55.53 110 TYR A N 1
ATOM 869 C CA . TYR A 1 110 ? 38.439 -2.334 -62.130 1.00 55.53 110 TYR A CA 1
ATOM 870 C C . TYR A 1 110 ? 39.842 -2.007 -61.586 1.00 55.53 110 TYR A C 1
ATOM 872 O O . TYR A 1 110 ? 40.827 -2.256 -62.281 1.00 55.53 110 TYR A O 1
ATOM 880 N N . GLU A 1 111 ? 39.971 -1.468 -60.367 1.00 53.53 111 GLU A N 1
ATOM 881 C CA . GLU A 1 111 ? 41.280 -1.168 -59.753 1.00 53.53 111 GLU A CA 1
ATOM 882 C C . GLU A 1 111 ? 41.854 -2.330 -58.935 1.00 53.53 111 GLU A C 1
ATOM 884 O O . GLU A 1 111 ? 43.032 -2.313 -58.572 1.00 53.53 111 GLU A O 1
ATOM 889 N N . THR A 1 112 ? 41.083 -3.399 -58.719 1.00 54.53 112 THR A N 1
ATOM 890 C CA . THR A 1 112 ? 41.612 -4.647 -58.149 1.00 54.53 112 THR A CA 1
ATOM 891 C C . THR A 1 112 ? 42.284 -5.491 -59.231 1.00 54.53 112 THR A C 1
ATOM 893 O O . THR A 1 112 ? 41.877 -6.600 -59.566 1.00 54.53 112 THR A O 1
ATOM 896 N N . SER A 1 113 ? 43.355 -4.945 -59.808 1.00 51.56 113 SER A N 1
ATOM 897 C CA . SER A 1 113 ? 44.254 -5.719 -60.658 1.00 51.56 113 SER A CA 1
ATOM 898 C C . SER A 1 113 ? 44.819 -6.870 -59.820 1.00 51.56 113 SER A C 1
ATOM 900 O O . SER A 1 113 ? 45.475 -6.646 -58.801 1.00 51.56 113 SER A O 1
ATOM 902 N N . GLY A 1 114 ? 44.472 -8.103 -60.199 1.00 53.31 114 GLY A N 1
ATOM 903 C CA . GLY A 1 114 ? 44.730 -9.317 -59.430 1.00 53.31 114 GLY A CA 1
ATOM 904 C C . GLY A 1 114 ? 46.180 -9.407 -58.964 1.00 53.31 114 GLY A C 1
ATOM 905 O O . GLY A 1 114 ? 47.104 -9.518 -59.774 1.00 53.31 114 GLY A O 1
ATOM 906 N N . ILE A 1 115 ? 46.364 -9.375 -57.644 1.00 54.78 115 ILE A N 1
ATOM 907 C CA . ILE A 1 115 ? 47.655 -9.539 -56.979 1.00 54.78 115 ILE A CA 1
ATOM 908 C C . ILE A 1 115 ? 48.122 -10.980 -57.230 1.00 54.78 115 ILE A C 1
ATOM 910 O O . ILE A 1 115 ? 47.833 -11.900 -56.469 1.00 54.78 115 ILE A O 1
ATOM 914 N N . ASN A 1 116 ? 48.807 -11.199 -58.350 1.00 57.28 116 ASN A N 1
ATOM 915 C CA . ASN A 1 116 ? 49.431 -12.472 -58.686 1.00 57.28 116 ASN A CA 1
ATOM 916 C C . ASN A 1 116 ? 50.729 -12.610 -57.879 1.00 57.28 116 ASN A C 1
ATOM 918 O O . ASN A 1 116 ? 51.778 -12.103 -58.270 1.00 57.28 116 ASN A O 1
ATOM 922 N N . LEU A 1 117 ? 50.661 -13.310 -56.745 1.00 59.47 117 LEU A N 1
ATOM 923 C CA . LEU A 1 117 ? 51.779 -13.550 -55.818 1.00 59.47 117 LEU A CA 1
ATOM 924 C C . LEU A 1 117 ? 52.831 -14.565 -56.327 1.00 59.47 117 LEU A C 1
ATOM 926 O O . LEU A 1 117 ? 53.605 -15.095 -55.534 1.00 59.47 117 LEU A O 1
ATOM 930 N N . THR A 1 118 ? 52.867 -14.888 -57.623 1.00 51.16 118 THR A N 1
ATOM 931 C CA . THR A 1 118 ? 53.653 -16.030 -58.140 1.00 51.16 118 THR A CA 1
ATOM 932 C C . THR A 1 118 ? 54.996 -15.655 -58.774 1.00 51.16 118 THR A C 1
ATOM 934 O O . THR A 1 118 ? 55.792 -16.546 -59.046 1.00 51.16 118 THR A O 1
ATOM 937 N N . ASN A 1 119 ? 55.323 -14.371 -58.945 1.00 52.75 119 ASN A N 1
ATOM 938 C CA . ASN A 1 119 ? 56.611 -13.974 -59.527 1.00 52.75 119 ASN A CA 1
ATOM 939 C C . ASN A 1 119 ? 57.535 -13.336 -58.483 1.00 52.75 119 ASN A C 1
ATOM 941 O O . ASN A 1 119 ? 57.746 -12.126 -58.469 1.00 52.75 119 ASN A O 1
ATOM 945 N N . PHE A 1 120 ? 58.132 -14.168 -57.628 1.00 49.53 120 PHE A N 1
ATOM 946 C CA . PHE A 1 120 ? 59.352 -13.788 -56.917 1.00 49.53 120 PHE A CA 1
ATOM 947 C C . PHE A 1 120 ? 60.515 -13.765 -57.918 1.00 49.53 120 PHE A C 1
ATOM 949 O O . PHE A 1 120 ? 61.096 -14.799 -58.231 1.00 49.53 120 PHE A O 1
ATOM 956 N N . ALA A 1 121 ? 60.857 -12.583 -58.427 1.00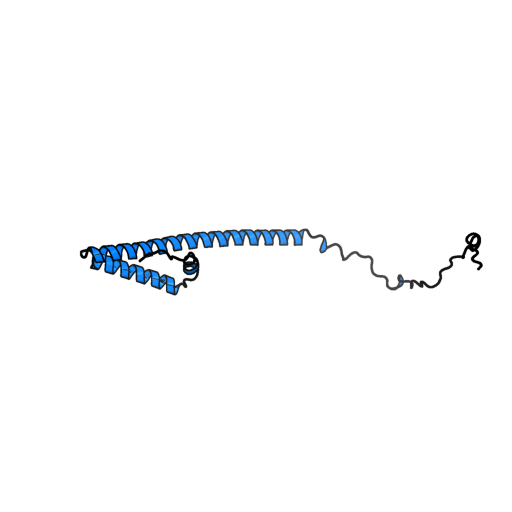 60.12 121 ALA A N 1
ATOM 957 C CA . ALA A 1 121 ? 62.138 -12.340 -59.084 1.00 60.12 121 ALA A CA 1
ATOM 958 C C . ALA A 1 121 ? 63.141 -11.849 -58.033 1.00 60.12 121 ALA A C 1
ATOM 960 O O . ALA A 1 121 ? 63.503 -10.676 -58.002 1.00 60.12 121 ALA A O 1
ATOM 961 N N . THR A 1 122 ? 63.557 -12.740 -57.136 1.00 56.47 122 THR A N 1
ATOM 962 C CA . THR A 1 122 ? 64.729 -12.484 -56.297 1.00 56.47 122 THR A CA 1
ATOM 963 C C . THR A 1 122 ? 65.877 -13.291 -56.877 1.00 56.47 122 THR A C 1
ATOM 965 O O . THR A 1 122 ? 65.852 -14.521 -56.858 1.00 56.47 122 THR A O 1
ATOM 968 N N . GLU A 1 123 ? 66.871 -12.603 -57.431 1.00 59.31 123 GLU A N 1
ATOM 969 C CA . GLU A 1 123 ? 68.125 -13.223 -57.841 1.00 59.31 123 GLU A CA 1
ATOM 970 C C . GLU A 1 123 ? 68.802 -13.813 -56.596 1.00 59.31 123 GLU A C 1
ATOM 972 O O . GLU A 1 123 ? 69.100 -13.106 -55.628 1.00 59.31 123 GLU A O 1
ATOM 977 N N . ILE A 1 124 ? 68.983 -15.135 -56.582 1.00 56.47 124 ILE A N 1
ATOM 978 C CA . ILE A 1 124 ? 69.663 -15.825 -55.488 1.00 56.47 124 ILE A CA 1
ATOM 979 C C . ILE A 1 124 ? 71.153 -15.484 -55.603 1.00 56.47 124 ILE A C 1
ATOM 981 O O . ILE A 1 124 ? 71.870 -16.067 -56.410 1.00 56.47 124 ILE A O 1
ATOM 985 N N . ASN A 1 125 ? 71.631 -14.540 -54.793 1.00 55.09 125 ASN A N 1
ATOM 986 C CA . ASN A 1 125 ? 73.063 -14.300 -54.624 1.00 55.09 125 ASN A CA 1
ATOM 987 C C . ASN A 1 125 ? 73.690 -15.498 -53.888 1.00 55.09 125 ASN A C 1
ATOM 989 O O . ASN A 1 125 ? 73.638 -15.585 -52.664 1.00 55.09 125 ASN A O 1
ATOM 993 N N . THR A 1 126 ?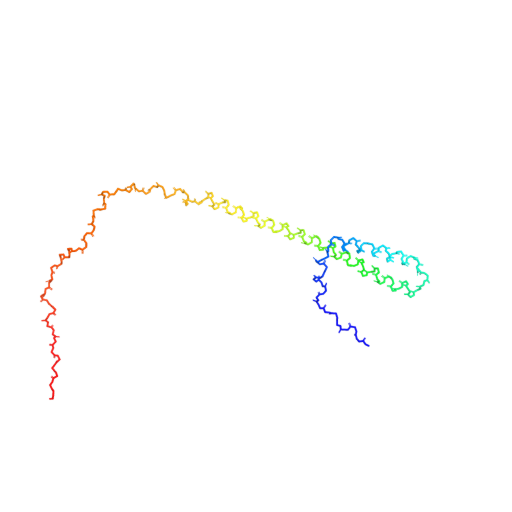 74.276 -16.443 -54.626 1.00 58.91 126 THR A N 1
ATOM 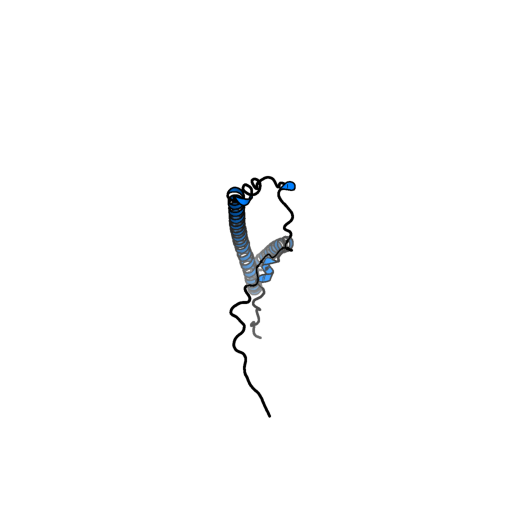994 C CA . THR A 1 126 ? 74.883 -17.669 -54.071 1.00 58.91 126 THR A CA 1
ATOM 995 C C . THR A 1 126 ? 76.356 -17.529 -53.661 1.00 58.91 126 THR A C 1
ATOM 997 O O . THR A 1 126 ? 77.022 -18.546 -53.496 1.00 58.91 126 THR A O 1
ATOM 1000 N N . VAL A 1 127 ? 76.914 -16.323 -53.503 1.00 56.25 127 VAL A N 1
ATOM 1001 C CA . VAL A 1 127 ? 78.388 -16.177 -53.523 1.00 56.25 127 VAL A CA 1
ATOM 1002 C C . VAL A 1 127 ? 79.094 -1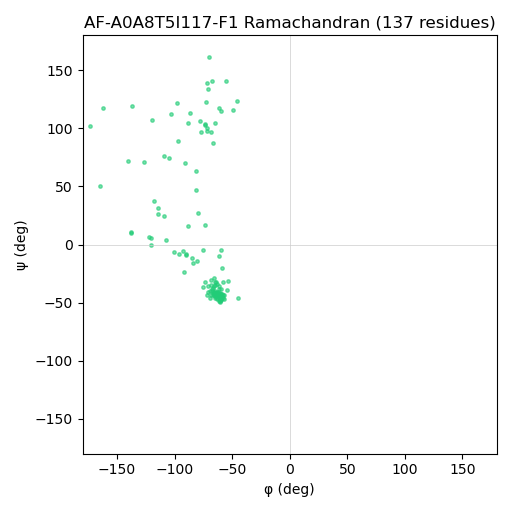6.155 -52.155 1.00 56.25 127 VAL A C 1
ATOM 1004 O O . VAL A 1 127 ? 80.307 -16.301 -52.149 1.00 56.25 127 VAL A O 1
ATOM 1007 N N . GLU A 1 128 ? 78.432 -16.098 -50.988 1.00 54.44 128 GLU A N 1
ATOM 1008 C CA . GLU A 1 128 ? 79.198 -16.053 -49.709 1.00 54.44 128 GLU A CA 1
ATOM 1009 C C . GLU A 1 128 ? 78.702 -16.916 -48.533 1.00 54.44 128 GLU A C 1
ATOM 1011 O O . GLU A 1 128 ? 79.261 -16.835 -47.444 1.00 54.44 128 GLU A O 1
ATOM 1016 N N . TYR A 1 129 ? 77.740 -17.828 -48.718 1.00 53.56 129 TYR A N 1
ATOM 1017 C CA . TYR A 1 129 ? 77.294 -18.728 -47.629 1.00 53.56 129 TYR A CA 1
ATOM 1018 C C . TYR A 1 129 ? 77.705 -20.202 -47.790 1.00 53.56 129 TYR A C 1
ATOM 1020 O O . TYR A 1 129 ? 77.087 -21.092 -47.208 1.00 53.56 129 TYR A O 1
ATOM 1028 N N . GLN A 1 130 ? 78.782 -20.489 -48.530 1.00 58.59 130 GLN A N 1
ATOM 1029 C CA . GLN A 1 130 ? 79.390 -21.828 -48.563 1.00 58.59 130 GLN A CA 1
ATOM 1030 C C . GLN A 1 130 ? 80.888 -21.807 -48.240 1.00 58.59 130 GLN A C 1
ATOM 1032 O O . GLN A 1 130 ? 81.725 -22.066 -49.094 1.00 58.59 130 GLN A O 1
ATOM 1037 N N . GLN A 1 131 ? 81.211 -21.548 -46.974 1.00 53.28 131 GLN A N 1
ATOM 1038 C CA . GLN A 1 131 ? 82.431 -21.993 -46.281 1.00 53.28 131 GLN A CA 1
ATOM 1039 C C . GLN A 1 131 ? 82.244 -21.569 -44.812 1.00 53.28 131 GLN A C 1
ATOM 1041 O O . GLN A 1 131 ? 82.297 -20.393 -44.493 1.00 53.28 131 GLN A O 1
ATOM 1046 N N . ASN A 1 132 ? 81.886 -22.425 -43.853 1.00 47.62 132 ASN A N 1
ATOM 1047 C CA . ASN A 1 132 ? 82.650 -23.585 -43.416 1.00 47.62 132 ASN A CA 1
ATOM 1048 C C . ASN A 1 132 ? 81.750 -24.550 -42.626 1.00 47.62 132 ASN A C 1
ATOM 1050 O O . ASN A 1 132 ? 81.290 -24.230 -41.533 1.00 47.62 132 ASN A O 1
ATOM 1054 N N . SER A 1 133 ? 81.579 -25.768 -43.134 1.00 54.56 133 SER A N 1
ATOM 1055 C CA . SER A 1 133 ? 81.287 -26.939 -42.309 1.00 54.56 133 SER A CA 1
ATOM 1056 C C . SER A 1 133 ? 82.425 -27.925 -42.522 1.00 54.56 133 SER A C 1
ATOM 1058 O O . SER A 1 133 ? 82.512 -28.553 -43.574 1.00 54.56 133 SER A O 1
ATOM 1060 N N . SER A 1 134 ? 83.293 -28.080 -41.526 1.00 48.78 134 SER A N 1
ATOM 1061 C CA . SER A 1 134 ? 84.054 -29.322 -41.371 1.00 48.78 134 SER A CA 1
ATOM 1062 C C . SER A 1 134 ? 84.155 -29.697 -39.893 1.00 48.78 134 SER A C 1
ATOM 1064 O O . SER A 1 134 ? 85.197 -29.616 -39.255 1.00 48.78 134 SER A O 1
ATOM 1066 N N . GLY A 1 135 ? 83.023 -30.131 -39.337 1.00 45.88 135 GLY A N 1
ATOM 1067 C CA . GLY A 1 135 ? 83.048 -31.108 -38.255 1.00 45.88 135 GLY A CA 1
ATOM 1068 C C . GLY A 1 135 ? 83.412 -32.462 -38.858 1.00 45.88 135 GLY A C 1
ATOM 1069 O O . GLY A 1 135 ? 82.581 -33.090 -39.510 1.00 45.88 135 GLY A O 1
ATOM 1070 N N . HIS A 1 136 ? 84.663 -32.887 -38.692 1.00 40.47 136 HIS A N 1
ATOM 1071 C CA . HIS A 1 136 ? 85.089 -34.245 -39.009 1.00 40.47 136 HIS A CA 1
ATOM 1072 C C . HIS A 1 136 ? 84.830 -35.137 -37.789 1.00 40.47 136 HIS A C 1
ATOM 1074 O O . HIS A 1 136 ? 85.455 -34.966 -36.745 1.00 40.47 136 HIS A O 1
ATOM 1080 N N . ILE A 1 137 ? 83.898 -36.080 -37.931 1.00 47.34 137 ILE A N 1
ATOM 1081 C CA . ILE A 1 137 ? 83.828 -37.286 -37.106 1.00 47.34 137 ILE A CA 1
ATOM 1082 C C . ILE A 1 137 ? 84.494 -38.397 -37.916 1.00 47.34 137 ILE A C 1
ATOM 1084 O O . ILE A 1 137 ? 84.005 -38.745 -38.989 1.00 47.34 137 ILE A O 1
ATOM 1088 N N . THR A 1 138 ? 85.533 -39.014 -37.360 1.00 42.31 138 THR A N 1
ATOM 1089 C CA . THR A 1 138 ? 85.894 -40.402 -37.667 1.00 42.31 138 THR A CA 1
ATOM 1090 C C . THR A 1 138 ? 86.261 -41.124 -36.379 1.00 42.31 138 THR A C 1
ATOM 1092 O O . THR A 1 138 ? 87.165 -40.691 -35.672 1.00 42.31 138 THR A O 1
ATOM 1095 N N . ARG A 1 139 ? 85.477 -42.175 -36.118 1.00 40.75 139 ARG A N 1
ATOM 1096 C CA . ARG A 1 139 ? 85.830 -43.514 -35.622 1.00 40.75 139 ARG A CA 1
ATOM 1097 C C . ARG A 1 139 ? 87.107 -43.689 -34.800 1.00 40.75 139 ARG A C 1
ATOM 1099 O O . ARG A 1 139 ? 88.199 -43.493 -35.370 1.00 40.75 139 ARG A O 1
#

Foldseek 3Di:
DDPPDPDPPVVVVLVVQDPVNVVVLVVVLVVLVVQLVVCVVVVVSNVVSVVVNVVSVVSVVVVVVVVVVVVVVVVVVVVVVVVVVVVVVVCVVPVCVVPPPPPDPPDDPVPPPDPPPPDPPDDPPPPPPPDDDDPDDDD

Sequence (139 aa):
KKLSEVRPSENDKIDKLTLDELQDLDKIAGIANFMLSKYSDKKEMLSILKHFTSIIAETTDSMGNLDDEVSELILSAEDSINKVKDMHAHIDDKSDFKKKYCDGPDYNEYETSGINLTNFATEINTVEYQQNSSGHITR

pLDDT: mean 72.13, std 17.71, range [39.69, 97.56]

Mean predicted aligned error: 20.56 Å

Solvent-accessible surface area (backbone atoms only — not comparable to full-atom values): 9028 Å² total; per-residue (Å²): 134,84,90,82,76,82,69,101,64,64,77,74,53,66,85,66,61,48,74,68,57,53,54,48,48,54,53,50,53,52,51,48,52,51,51,38,68,73,33,60,86,40,65,70,62,27,52,56,39,52,52,53,48,48,53,53,51,55,51,53,55,53,52,55,54,49,55,55,53,52,50,52,51,51,54,55,51,51,53,53,51,50,52,51,50,52,53,50,51,52,46,64,75,66,44,65,78,85,77,68,82,80,79,66,78,82,86,57,81,84,74,68,67,78,85,74,87,80,76,81,86,69,82,79,82,81,84,80,88,85,81,84,86,81,86,82,86,78,136